Protein AF-A0A3B3ZTQ1-F1 (afdb_monomer)

Radius of gyration: 23.65 Å; Cα contacts (8 Å, |Δi|>4): 189; chains: 1; bounding box: 47×52×77 Å

Foldseek 3Di:
DDDDDPDPPPPPDPQVQAAPQVRDGADQWWADPVGDIHHPVRLVVVCVVDVFSADPPPRDTDPPNDDTHGPVVSNVVSVVVVVCVVVVVVVPPPPQQFDFFPPDPDPTHTFAWAWLVVLTTDDPVRCVCLVPPPVNVPTDTDRDDPPSPPDDDDDDDDDDD

Mean predicted aligned error: 17.0 Å

Nearest PDB structures (foldseek):
  5fer-assembly1_A  TM=9.625E-01  e=9.810E-08  Homo sapiens
  6yxe-assembly2_B-2  TM=9.047E-01  e=1.302E-06  Homo sapiens
  6yxe-assembly1_A-3  TM=8.641E-01  e=6.994E-06  Homo sapiens
  7l3l-assembly2_C  TM=6.071E-01  e=1.203E-04  Homo sapiens
  7l3l-assembly1_A  TM=5.817E-01  e=1.557E-04  Homo sapiens

Secondary structure (DSSP, 8-state):
-PPP---------GGGGB-TTTSSBPSSEEE-TTS-EEEHHHHHHHHHHSSS-B-TTT--B-SSPPP--B-HHHHHHHHHHHHHHHHHHHHS---TT--B-SS-SSSPPBPSEEETTTTEEE-HHHHHHHHHSTTTTTS-EES--TTTT---S--------

Structure (mmCIF, N/CA/C/O backbone):
data_AF-A0A3B3ZTQ1-F1
#
_entry.id   AF-A0A3B3ZTQ1-F1
#
loop_
_atom_site.group_PDB
_atom_site.id
_atom_site.type_symbol
_atom_site.label_atom_id
_atom_site.label_alt_id
_atom_site.label_comp_id
_atom_site.label_asym_id
_atom_site.label_entity_id
_atom_site.label_seq_id
_atom_site.pdbx_PDB_ins_code
_atom_site.Cartn_x
_atom_site.Cartn_y
_atom_site.Cartn_z
_atom_site.occupancy
_atom_site.B_iso_or_equiv
_atom_site.auth_seq_id
_atom_site.auth_comp_id
_atom_site.auth_asym_id
_atom_site.auth_atom_id
_atom_site.pdbx_PDB_model_num
ATOM 1 N N . ILE A 1 1 ? -28.666 37.042 -15.327 1.00 42.44 1 ILE A N 1
ATOM 2 C CA . ILE A 1 1 ? -27.627 36.613 -14.360 1.00 42.44 1 ILE A CA 1
ATOM 3 C C . ILE A 1 1 ? -27.505 35.105 -14.516 1.00 42.44 1 ILE A C 1
ATOM 5 O O . ILE A 1 1 ? -28.470 34.408 -14.235 1.00 42.44 1 ILE A O 1
ATOM 9 N N . ALA A 1 2 ? -26.417 34.628 -15.123 1.00 39.59 2 ALA A N 1
ATOM 10 C CA . ALA A 1 2 ? -26.196 33.201 -15.348 1.00 39.59 2 ALA A CA 1
ATOM 11 C C . ALA A 1 2 ? -25.800 32.529 -14.024 1.00 39.59 2 ALA A C 1
ATOM 13 O O . ALA A 1 2 ? -24.960 33.059 -13.299 1.00 39.59 2 ALA A O 1
ATOM 14 N N . ALA A 1 3 ? -26.427 31.394 -13.711 1.00 45.88 3 ALA A N 1
ATOM 15 C CA . ALA A 1 3 ? -26.079 30.568 -12.561 1.00 45.88 3 ALA A CA 1
ATOM 16 C C . ALA A 1 3 ? -24.641 30.023 -12.702 1.00 45.88 3 ALA A C 1
ATOM 18 O O . ALA A 1 3 ? -24.207 29.746 -13.827 1.00 45.88 3 ALA A O 1
ATOM 19 N N . PRO A 1 4 ? -23.887 29.871 -11.599 1.00 48.25 4 PRO A N 1
ATOM 20 C CA . PRO A 1 4 ? -22.530 29.353 -11.661 1.00 48.25 4 PRO A CA 1
ATOM 21 C C . PRO A 1 4 ? -22.559 27.879 -12.080 1.00 48.25 4 PRO A C 1
ATOM 23 O O . PRO A 1 4 ? -23.338 27.086 -11.557 1.00 48.25 4 PRO A O 1
ATOM 26 N N . LYS A 1 5 ? -21.710 27.516 -13.048 1.00 48.00 5 LYS A N 1
ATOM 27 C CA . LYS A 1 5 ? -21.446 26.117 -13.395 1.00 48.00 5 LYS A CA 1
ATOM 28 C C . LYS A 1 5 ? -20.782 25.460 -12.189 1.00 48.00 5 LYS A C 1
ATOM 30 O O . LYS A 1 5 ? -19.641 25.794 -11.876 1.00 48.00 5 LYS A O 1
ATOM 35 N N . GLU A 1 6 ? -21.487 24.555 -11.520 1.00 44.75 6 GLU A N 1
ATOM 36 C CA . GLU A 1 6 ? -20.878 23.718 -10.492 1.00 44.75 6 GLU A CA 1
ATOM 37 C C . GLU A 1 6 ? -19.753 22.896 -11.125 1.00 44.75 6 GLU A C 1
ATOM 39 O O . GLU A 1 6 ? -19.950 22.167 -12.102 1.00 44.75 6 GLU A O 1
ATOM 44 N N . ALA A 1 7 ? -18.542 23.072 -10.602 1.00 49.88 7 ALA A N 1
ATOM 45 C CA . ALA A 1 7 ? -17.414 22.234 -10.949 1.00 49.88 7 ALA A CA 1
ATOM 46 C C . ALA A 1 7 ? -17.724 20.820 -10.451 1.00 49.88 7 ALA A C 1
ATOM 48 O O . ALA A 1 7 ? -17.822 20.586 -9.249 1.00 49.88 7 ALA A O 1
ATOM 49 N N . ASN A 1 8 ? -17.903 19.880 -11.380 1.00 44.94 8 ASN A N 1
ATOM 50 C CA . ASN A 1 8 ? -17.997 18.464 -11.060 1.00 44.94 8 ASN A CA 1
ATOM 51 C C . ASN A 1 8 ? -16.625 18.000 -10.558 1.00 44.94 8 ASN A C 1
ATOM 53 O O . ASN A 1 8 ? -15.761 17.610 -11.344 1.00 44.94 8 ASN A O 1
ATOM 57 N N . THR A 1 9 ? -16.399 18.112 -9.252 1.00 50.19 9 THR A N 1
ATOM 58 C CA . THR A 1 9 ? -15.226 17.564 -8.583 1.00 50.19 9 THR A CA 1
ATOM 59 C C . THR A 1 9 ? -15.339 16.047 -8.674 1.00 50.19 9 THR A C 1
ATOM 61 O O . THR A 1 9 ? -15.991 15.409 -7.850 1.00 50.19 9 THR A O 1
ATOM 64 N N . THR A 1 10 ? -14.753 15.454 -9.715 1.00 52.31 10 THR A N 1
ATOM 65 C CA . THR A 1 10 ? -14.643 14.001 -9.854 1.00 52.31 10 THR A CA 1
ATOM 66 C C . THR A 1 10 ? -13.955 13.459 -8.611 1.00 52.31 10 THR A C 1
ATOM 68 O O . THR A 1 10 ? -12.744 13.603 -8.442 1.00 52.31 10 THR A O 1
ATOM 71 N N . LYS A 1 11 ? -14.747 12.875 -7.712 1.00 54.22 11 LYS A N 1
ATOM 72 C CA . LYS A 1 11 ? -14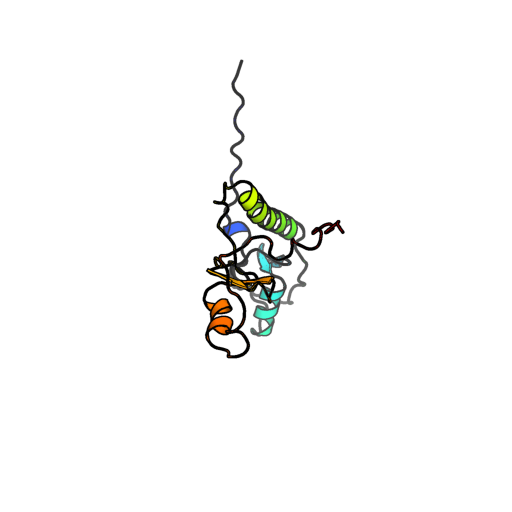.274 12.179 -6.522 1.00 54.22 11 LYS A CA 1
ATOM 73 C C . LYS A 1 11 ? -13.384 11.036 -7.005 1.00 54.22 11 LYS A C 1
ATOM 75 O O . LYS A 1 11 ? -13.887 10.073 -7.579 1.00 54.22 11 LYS A O 1
ATOM 80 N N . LEU A 1 12 ? -12.068 11.182 -6.854 1.00 57.97 12 LEU A N 1
ATOM 81 C CA . LEU A 1 12 ? -11.111 10.138 -7.216 1.00 57.97 12 LEU A CA 1
ATOM 82 C C . LEU A 1 12 ? -11.501 8.859 -6.459 1.00 57.97 12 LEU A C 1
ATOM 84 O O . LEU A 1 12 ? -11.706 8.905 -5.243 1.00 57.97 12 LEU A O 1
ATOM 88 N N . SER A 1 13 ? -11.693 7.752 -7.188 1.00 64.69 13 SER A N 1
ATOM 89 C CA . SER A 1 13 ? -12.085 6.473 -6.580 1.00 64.69 13 SER A CA 1
ATOM 90 C C . SER A 1 13 ? -10.987 6.003 -5.632 1.00 64.69 13 SER A C 1
ATOM 92 O O . SER A 1 13 ? -9.803 6.139 -5.945 1.00 64.69 13 SER A O 1
ATOM 94 N N . GLU A 1 14 ? -11.382 5.426 -4.497 1.00 61.84 14 GLU A N 1
ATOM 95 C CA . GLU A 1 14 ? -10.472 4.943 -3.451 1.00 61.84 14 GLU A CA 1
ATOM 96 C C . GLU A 1 14 ? -9.410 3.976 -3.996 1.00 61.84 14 GLU A C 1
ATOM 98 O O . GLU A 1 14 ? -8.274 3.970 -3.527 1.00 61.84 14 GLU A O 1
ATOM 103 N N . ASP A 1 15 ? -9.758 3.238 -5.050 1.00 67.62 15 ASP A N 1
ATOM 104 C CA . ASP A 1 15 ? -8.916 2.225 -5.684 1.00 67.62 15 ASP A CA 1
ATOM 105 C C . ASP A 1 15 ? -7.673 2.800 -6.379 1.00 67.62 15 ASP A C 1
ATOM 107 O O . ASP A 1 15 ? -6.700 2.083 -6.605 1.00 67.62 15 ASP A O 1
ATOM 111 N N . GLN A 1 16 ? -7.669 4.097 -6.709 1.00 80.06 16 GLN A N 1
ATOM 112 C CA . GLN A 1 16 ? -6.571 4.727 -7.455 1.00 80.06 16 GLN A CA 1
ATOM 113 C C . GLN A 1 16 ? -5.292 4.894 -6.623 1.00 80.06 16 GLN A C 1
ATOM 115 O O . GLN A 1 16 ? -4.209 5.066 -7.183 1.00 80.06 16 GLN A O 1
ATOM 120 N N . PHE A 1 17 ? -5.403 4.825 -5.293 1.00 86.88 17 PHE A N 1
ATOM 121 C CA . PHE A 1 17 ? -4.283 5.013 -4.368 1.00 86.88 17 PHE A CA 1
ATOM 122 C C . PHE A 1 17 ? -3.888 3.738 -3.620 1.00 86.88 17 PHE A C 1
ATOM 124 O O . PHE A 1 17 ? -3.101 3.816 -2.674 1.00 86.88 17 PHE A O 1
ATOM 131 N N . LEU A 1 18 ? -4.417 2.580 -4.025 1.00 89.50 18 LEU A N 1
ATOM 132 C CA . LEU A 1 18 ? -4.133 1.303 -3.381 1.00 89.50 18 LEU A CA 1
ATOM 133 C C . LEU A 1 18 ? -2.946 0.586 -4.027 1.00 89.50 18 LEU A C 1
ATOM 135 O O . LEU A 1 18 ? -2.822 0.462 -5.246 1.00 89.50 18 LEU A O 1
ATOM 139 N N . CYS A 1 19 ? -2.092 0.035 -3.176 1.00 93.75 19 CYS A N 1
ATOM 140 C CA . CYS A 1 19 ? -1.057 -0.901 -3.567 1.00 93.75 19 CYS A CA 1
ATOM 141 C C . CYS A 1 19 ? -1.676 -2.267 -3.855 1.00 93.75 19 CYS A C 1
ATOM 143 O O . CYS A 1 19 ? -2.265 -2.882 -2.974 1.00 93.75 19 CYS A O 1
ATOM 145 N N . SER A 1 20 ? -1.467 -2.805 -5.055 1.00 92.44 20 SER A N 1
ATOM 146 C CA . SER A 1 20 ? -2.014 -4.117 -5.444 1.00 92.44 20 SER A CA 1
ATOM 147 C C . SER A 1 20 ? -1.361 -5.322 -4.749 1.00 92.44 20 SER A C 1
ATOM 149 O O . SER A 1 20 ? -1.814 -6.445 -4.942 1.00 92.44 20 SER A O 1
ATOM 151 N N . ILE A 1 21 ? -0.313 -5.113 -3.939 1.00 92.25 21 ILE A N 1
ATOM 152 C CA . ILE A 1 21 ? 0.312 -6.172 -3.126 1.00 92.25 21 ILE A CA 1
ATOM 153 C C . ILE A 1 21 ? -0.309 -6.226 -1.726 1.00 92.25 21 ILE A C 1
ATOM 155 O O . ILE A 1 21 ? -0.751 -7.286 -1.304 1.00 92.25 21 ILE A O 1
ATOM 159 N N . CYS A 1 22 ? -0.322 -5.106 -0.992 1.00 92.88 22 CYS A N 1
ATOM 160 C CA . CYS A 1 22 ? -0.857 -5.065 0.377 1.00 92.88 22 CYS A CA 1
ATOM 161 C C . CYS A 1 22 ? -2.340 -4.686 0.446 1.00 92.88 22 CYS A C 1
ATOM 163 O O . CYS A 1 22 ? -2.918 -4.739 1.524 1.00 92.88 22 CYS A O 1
ATOM 165 N N . LEU A 1 23 ? -2.938 -4.304 -0.688 1.00 88.81 23 LEU A N 1
ATOM 166 C CA . LEU A 1 23 ? -4.332 -3.872 -0.822 1.00 88.81 23 LEU A CA 1
ATOM 167 C C . LEU A 1 23 ? -4.697 -2.683 0.081 1.00 88.81 23 LEU A C 1
ATOM 169 O O . LEU A 1 23 ? -5.854 -2.503 0.446 1.00 88.81 23 LEU A O 1
ATOM 173 N N . ASP A 1 24 ? -3.704 -1.855 0.407 1.00 88.12 24 ASP A N 1
ATOM 174 C CA . ASP A 1 24 ? -3.849 -0.668 1.250 1.00 88.12 24 ASP A CA 1
ATOM 175 C C . ASP A 1 24 ? -3.275 0.568 0.546 1.00 88.12 24 ASP A C 1
ATOM 177 O O . ASP A 1 24 ? -2.539 0.460 -0.441 1.00 88.12 24 ASP A O 1
ATOM 181 N N . VAL A 1 25 ? -3.621 1.751 1.048 1.00 90.12 25 VAL A N 1
ATOM 182 C CA . VAL A 1 25 ? -3.160 3.039 0.539 1.00 90.12 25 VAL A CA 1
ATOM 183 C C . VAL A 1 25 ? -1.634 3.084 0.539 1.00 90.12 25 VAL A C 1
ATOM 185 O O . VAL A 1 25 ? -0.982 2.728 1.522 1.00 90.12 25 VAL A O 1
ATOM 188 N N . PHE A 1 26 ? -1.050 3.573 -0.553 1.00 92.06 26 PHE A N 1
ATOM 189 C CA . PHE A 1 26 ? 0.398 3.602 -0.725 1.00 92.06 26 PHE A CA 1
ATOM 190 C C . PHE A 1 26 ? 1.154 4.230 0.455 1.00 92.06 26 PHE A C 1
ATOM 192 O O . PHE A 1 26 ? 1.004 5.419 0.739 1.00 92.06 26 PHE A O 1
ATOM 199 N N . THR A 1 27 ? 2.048 3.460 1.072 1.00 93.19 27 THR A N 1
ATOM 200 C CA . THR A 1 27 ? 3.089 3.956 1.984 1.00 93.19 27 THR A CA 1
ATOM 201 C C . THR A 1 27 ? 4.418 3.950 1.243 1.00 93.19 27 THR A C 1
ATOM 203 O O . THR A 1 27 ? 4.808 2.912 0.705 1.00 93.19 27 THR A O 1
ATOM 206 N N . ASP A 1 28 ? 5.083 5.105 1.169 1.00 96.50 28 ASP A N 1
ATOM 207 C CA . ASP A 1 28 ? 6.290 5.315 0.358 1.00 96.50 28 ASP A CA 1
ATOM 208 C C . ASP A 1 28 ? 6.160 4.719 -1.061 1.00 96.50 28 ASP A C 1
ATOM 210 O O . ASP A 1 28 ? 6.888 3.782 -1.412 1.00 96.50 28 ASP A O 1
ATOM 214 N N . PRO A 1 29 ? 5.194 5.191 -1.879 1.00 97.12 29 PRO A N 1
ATOM 215 C CA . PRO A 1 29 ? 4.970 4.651 -3.217 1.00 97.12 29 PRO A CA 1
ATOM 216 C C . PRO A 1 29 ? 6.215 4.781 -4.086 1.00 97.12 29 PRO A C 1
ATOM 218 O O . PRO A 1 29 ? 6.881 5.811 -4.072 1.00 97.12 29 PRO A O 1
ATOM 221 N N . VAL A 1 30 ? 6.482 3.773 -4.908 1.00 98.19 30 VAL A N 1
ATOM 222 C CA . VAL A 1 30 ? 7.494 3.801 -5.968 1.00 98.19 30 VAL A CA 1
ATOM 223 C C . VAL A 1 30 ? 6.842 3.446 -7.296 1.00 98.19 30 VAL A C 1
ATOM 225 O O . VAL A 1 30 ? 5.929 2.620 -7.341 1.00 98.19 30 VAL A O 1
ATOM 228 N N . THR A 1 31 ? 7.328 4.056 -8.374 1.00 97.69 31 THR A N 1
ATOM 229 C CA . THR A 1 31 ? 6.853 3.802 -9.739 1.00 97.69 31 THR A CA 1
ATOM 230 C C . THR A 1 31 ? 7.895 2.986 -10.484 1.00 97.69 31 THR A C 1
ATOM 232 O O . THR A 1 31 ? 9.047 3.401 -10.606 1.00 97.69 31 THR A O 1
ATOM 235 N N . LEU A 1 32 ? 7.501 1.816 -10.982 1.00 97.56 32 LEU A N 1
ATOM 236 C CA . LEU A 1 32 ? 8.363 1.009 -11.842 1.00 97.56 32 LEU A CA 1
ATOM 237 C C . LEU A 1 32 ? 8.447 1.619 -13.251 1.00 97.56 32 LEU A C 1
ATOM 239 O O . LEU A 1 32 ? 7.523 2.324 -13.655 1.00 97.56 32 LEU A O 1
ATOM 243 N N . PRO A 1 33 ? 9.476 1.292 -14.060 1.00 97.38 33 PRO A N 1
ATOM 244 C CA . PRO A 1 33 ? 9.578 1.784 -15.440 1.00 97.38 33 PRO A CA 1
ATOM 245 C C . PRO A 1 33 ? 8.371 1.440 -16.331 1.00 97.38 33 PRO A C 1
ATOM 247 O O . PRO A 1 33 ? 8.128 2.114 -17.323 1.00 97.38 33 PRO A O 1
ATOM 250 N N . CYS A 1 34 ? 7.592 0.415 -15.970 1.00 97.38 34 CYS A N 1
ATOM 251 C CA . CYS A 1 34 ? 6.340 0.058 -16.643 1.00 97.38 34 CYS A CA 1
ATOM 252 C C . CYS A 1 34 ? 5.125 0.913 -16.229 1.00 97.38 34 CYS A C 1
ATOM 254 O O . CYS A 1 34 ? 4.013 0.627 -16.660 1.00 97.38 34 CYS A O 1
ATOM 256 N N . GLY A 1 35 ? 5.305 1.902 -15.349 1.00 95.69 35 GLY A N 1
ATOM 257 C CA . GLY A 1 35 ? 4.263 2.822 -14.883 1.00 95.69 35 GLY A CA 1
ATOM 258 C C . GLY A 1 35 ? 3.428 2.340 -13.691 1.00 95.69 35 GLY A C 1
ATOM 259 O O . GLY A 1 35 ? 2.671 3.127 -13.128 1.00 95.69 35 GLY A O 1
ATOM 260 N N . HIS A 1 36 ? 3.567 1.081 -13.260 1.00 97.25 36 HIS A N 1
ATOM 261 C CA . HIS A 1 36 ? 2.829 0.558 -12.104 1.00 97.25 36 HIS A CA 1
ATOM 262 C C . HIS A 1 36 ? 3.450 0.994 -10.774 1.00 97.25 36 HIS A C 1
ATOM 264 O O . HIS A 1 36 ? 4.675 1.087 -10.643 1.00 97.25 36 HIS A O 1
ATOM 270 N N . ASN A 1 37 ? 2.585 1.220 -9.784 1.00 97.19 37 ASN A N 1
ATOM 271 C CA . ASN A 1 37 ? 2.941 1.782 -8.486 1.00 97.19 37 ASN A CA 1
ATOM 272 C C . ASN A 1 37 ? 2.732 0.765 -7.364 1.00 97.19 37 ASN A C 1
ATOM 274 O O . ASN A 1 37 ? 1.739 0.037 -7.354 1.00 97.19 37 ASN A O 1
ATOM 278 N N . PHE A 1 38 ? 3.659 0.733 -6.409 1.00 97.38 38 PHE A N 1
ATOM 279 C CA . PHE A 1 38 ? 3.638 -0.167 -5.251 1.00 97.38 38 PHE A CA 1
ATOM 280 C C . PHE A 1 38 ? 4.235 0.541 -4.034 1.00 97.38 38 PHE A C 1
ATOM 282 O O . PHE A 1 38 ? 5.052 1.444 -4.197 1.00 97.38 38 PHE A O 1
ATOM 289 N N . CYS A 1 39 ? 3.905 0.113 -2.813 1.00 98.00 39 CYS A N 1
ATOM 290 C CA . CYS A 1 39 ? 4.687 0.516 -1.639 1.00 98.00 39 CYS A CA 1
ATOM 291 C C . CYS A 1 39 ? 6.131 0.019 -1.797 1.00 98.00 39 CYS A C 1
ATOM 293 O O . CYS A 1 39 ? 6.342 -1.131 -2.206 1.00 98.00 39 CYS A O 1
ATOM 295 N N . LYS A 1 40 ? 7.123 0.843 -1.437 1.00 97.19 40 LYS A N 1
ATOM 296 C CA . LYS A 1 40 ? 8.549 0.492 -1.560 1.00 97.19 40 LYS A CA 1
ATOM 297 C C . LYS A 1 40 ? 8.881 -0.846 -0.897 1.00 97.19 40 LYS A C 1
ATOM 299 O O . LYS A 1 40 ? 9.560 -1.683 -1.490 1.00 97.19 40 LYS A O 1
ATOM 304 N N . THR A 1 41 ? 8.368 -1.063 0.312 1.00 96.25 41 THR A N 1
ATOM 305 C CA . THR A 1 41 ? 8.564 -2.300 1.079 1.00 96.25 41 THR A CA 1
ATOM 306 C C . THR A 1 41 ? 7.932 -3.508 0.390 1.00 96.25 41 THR A C 1
ATOM 308 O O . THR A 1 41 ? 8.568 -4.556 0.301 1.00 96.25 41 THR A O 1
ATOM 311 N N . CYS A 1 42 ? 6.727 -3.361 -0.169 1.00 96.88 42 CYS A N 1
ATOM 312 C CA . CYS A 1 42 ? 6.018 -4.441 -0.852 1.00 96.88 42 CYS A CA 1
ATOM 313 C C . CYS A 1 42 ? 6.763 -4.932 -2.098 1.00 96.88 42 CYS A C 1
ATOM 315 O O . CYS A 1 42 ? 6.957 -6.137 -2.261 1.00 96.88 42 CYS A O 1
ATOM 317 N N . ILE A 1 43 ? 7.213 -4.022 -2.968 1.00 96.88 43 ILE A N 1
ATOM 318 C CA . ILE A 1 43 ? 7.946 -4.423 -4.177 1.00 96.88 43 ILE A CA 1
ATOM 319 C C . ILE A 1 43 ? 9.348 -4.946 -3.844 1.00 96.88 43 ILE A C 1
ATOM 321 O O . ILE A 1 43 ? 9.806 -5.909 -4.457 1.00 96.88 43 ILE A O 1
ATOM 325 N N . HIS A 1 44 ? 10.008 -4.379 -2.826 1.00 94.06 44 HIS A N 1
ATOM 326 C CA . HIS A 1 44 ? 11.293 -4.885 -2.353 1.00 94.06 44 HIS A CA 1
ATOM 327 C C . HIS A 1 44 ? 11.165 -6.321 -1.834 1.00 94.06 44 HIS A C 1
ATOM 329 O O . HIS A 1 44 ? 11.966 -7.180 -2.197 1.00 94.06 44 HIS A O 1
ATOM 335 N N . HIS A 1 45 ? 10.135 -6.596 -1.029 1.00 93.38 45 HIS A N 1
ATOM 336 C CA . HIS A 1 45 ? 9.851 -7.935 -0.524 1.00 93.38 45 HIS A CA 1
ATOM 337 C C . HIS A 1 45 ? 9.541 -8.920 -1.661 1.00 93.38 45 HIS A C 1
ATOM 339 O O . HIS A 1 45 ? 10.131 -9.998 -1.716 1.00 93.38 45 HIS A O 1
ATOM 345 N N . HIS A 1 46 ? 8.707 -8.525 -2.628 1.00 92.44 46 HIS A N 1
ATOM 346 C CA . HIS A 1 46 ? 8.402 -9.343 -3.805 1.00 92.44 46 HIS A CA 1
ATOM 347 C C . HIS A 1 46 ? 9.667 -9.768 -4.572 1.00 92.44 46 HIS A C 1
ATOM 349 O O . HIS A 1 46 ? 9.857 -10.950 -4.852 1.00 92.44 46 HIS A O 1
ATOM 355 N N . TRP A 1 47 ? 10.576 -8.824 -4.838 1.00 94.69 47 TRP A N 1
ATOM 356 C CA . TRP A 1 47 ? 11.865 -9.095 -5.489 1.00 94.69 47 TRP A CA 1
ATOM 357 C C . TRP A 1 47 ? 12.894 -9.794 -4.600 1.00 94.69 47 TRP A C 1
ATOM 359 O O . TRP A 1 47 ? 13.937 -10.192 -5.104 1.00 94.69 47 TRP A O 1
ATOM 369 N N . SER A 1 48 ? 12.661 -9.897 -3.291 1.00 90.06 48 SER A N 1
ATOM 370 C CA . SER A 1 48 ? 13.531 -10.675 -2.400 1.00 90.06 48 SER A CA 1
ATOM 371 C C . SER A 1 48 ? 13.176 -12.163 -2.410 1.00 90.06 48 SER A C 1
ATOM 373 O O . SER A 1 48 ? 14.053 -12.999 -2.230 1.00 90.06 48 SER A O 1
ATOM 375 N N . ILE A 1 49 ? 11.902 -12.488 -2.660 1.00 87.06 49 ILE A N 1
ATOM 376 C CA . ILE A 1 49 ? 11.407 -13.869 -2.749 1.00 87.06 49 ILE A CA 1
ATOM 377 C C . ILE A 1 49 ? 11.578 -14.425 -4.167 1.00 87.06 49 ILE A C 1
ATOM 379 O O . ILE A 1 49 ? 11.797 -15.620 -4.347 1.00 87.06 49 ILE A O 1
ATOM 383 N N . GLN A 1 50 ? 11.481 -13.572 -5.188 1.00 80.50 50 GLN A N 1
ATOM 384 C CA . GLN A 1 50 ? 11.669 -13.972 -6.580 1.00 80.50 50 GLN A CA 1
ATOM 385 C C . GLN A 1 50 ? 13.096 -13.691 -7.052 1.00 80.50 50 GLN A C 1
ATOM 387 O O . GLN A 1 50 ? 13.631 -12.614 -6.820 1.00 80.50 50 GLN A O 1
ATOM 392 N N . ALA A 1 51 ? 13.686 -14.619 -7.809 1.00 79.00 51 ALA A N 1
ATOM 393 C CA . ALA A 1 51 ? 15.018 -14.443 -8.399 1.00 79.00 51 ALA A CA 1
ATOM 394 C C . ALA A 1 51 ? 15.080 -13.334 -9.475 1.00 79.00 51 ALA A C 1
ATOM 396 O O . ALA A 1 51 ? 16.159 -12.973 -9.940 1.00 79.00 51 ALA A O 1
ATOM 397 N N . THR A 1 52 ? 13.931 -12.795 -9.892 1.00 89.94 52 THR A N 1
ATOM 398 C CA . THR A 1 52 ? 13.813 -11.813 -10.975 1.00 89.94 52 THR A CA 1
ATOM 399 C C . THR A 1 52 ? 13.179 -10.515 -10.497 1.00 89.94 52 THR A C 1
ATOM 401 O O . THR A 1 52 ? 12.200 -10.521 -9.752 1.00 89.94 52 THR A O 1
ATOM 404 N N . SER A 1 53 ? 13.668 -9.386 -11.015 1.00 94.75 53 SER A N 1
ATOM 405 C CA . SER A 1 53 ? 13.031 -8.079 -10.812 1.00 94.75 53 SER A CA 1
ATOM 406 C C . SER A 1 53 ? 11.849 -7.928 -11.771 1.00 94.75 53 SER A C 1
ATOM 408 O O . SER A 1 53 ? 11.956 -7.273 -12.802 1.00 94.75 53 SER A O 1
ATOM 410 N N . GLN A 1 54 ? 10.738 -8.602 -11.474 1.00 95.88 54 GLN A N 1
ATOM 411 C CA . GLN A 1 54 ? 9.525 -8.603 -12.292 1.00 95.88 54 GLN A CA 1
ATOM 412 C C . GLN A 1 54 ? 8.441 -7.704 -11.684 1.00 95.88 54 GLN A C 1
ATOM 414 O O . GLN A 1 54 ? 8.297 -7.630 -10.466 1.00 95.88 54 GLN A O 1
ATOM 419 N N . CYS A 1 55 ? 7.663 -7.010 -12.516 1.00 96.88 55 CYS A N 1
ATOM 420 C CA . CYS A 1 55 ? 6.474 -6.292 -12.068 1.00 96.88 55 CYS A CA 1
ATOM 421 C C . CYS A 1 55 ? 5.381 -7.288 -11.621 1.00 96.88 55 CYS A C 1
ATOM 423 O O . CYS A 1 55 ? 4.935 -8.090 -12.447 1.00 96.88 55 CYS A O 1
ATOM 425 N N . PRO A 1 56 ? 4.865 -7.200 -10.380 1.00 95.00 56 PRO A N 1
ATOM 426 C CA . PRO A 1 56 ? 3.788 -8.068 -9.900 1.00 95.00 56 PRO A CA 1
ATOM 427 C C . PRO A 1 56 ? 2.505 -7.981 -10.735 1.00 95.00 56 PRO A C 1
ATOM 429 O O . PRO A 1 56 ? 1.785 -8.974 -10.840 1.00 95.00 56 PRO A O 1
ATOM 432 N N . TYR A 1 57 ? 2.235 -6.818 -11.338 1.00 93.88 57 TYR A N 1
ATOM 433 C CA . TYR A 1 57 ? 1.004 -6.540 -12.078 1.00 93.88 57 TYR A CA 1
ATOM 434 C C . TYR A 1 57 ? 1.100 -6.986 -13.545 1.00 93.88 57 TYR A C 1
ATOM 436 O O . TYR A 1 57 ? 0.471 -7.962 -13.939 1.00 93.88 57 TYR A O 1
ATOM 444 N N . CYS A 1 58 ? 1.940 -6.328 -14.350 1.00 96.31 58 CYS A N 1
ATOM 445 C CA . CYS A 1 58 ? 2.033 -6.583 -15.795 1.00 96.31 58 CYS A CA 1
ATOM 446 C C . CYS A 1 58 ? 3.070 -7.642 -16.195 1.00 96.31 58 CYS A C 1
ATOM 448 O O . CYS A 1 58 ? 3.248 -7.902 -17.381 1.00 96.31 58 CYS A O 1
ATOM 450 N N . LYS A 1 59 ? 3.789 -8.226 -15.229 1.00 95.19 59 LYS A N 1
ATOM 451 C CA . LYS A 1 59 ? 4.806 -9.272 -15.445 1.00 95.19 59 LYS A CA 1
ATOM 452 C C . LYS A 1 59 ? 6.024 -8.850 -16.281 1.00 95.19 59 LYS A C 1
ATOM 454 O O . LYS A 1 59 ? 6.859 -9.692 -16.605 1.00 95.19 59 LYS A O 1
ATOM 459 N N . GLN A 1 60 ? 6.192 -7.559 -16.575 1.00 97.06 60 GLN A N 1
ATOM 460 C CA . GLN A 1 60 ? 7.404 -7.054 -17.224 1.00 97.06 60 GLN A CA 1
ATOM 461 C C . GLN A 1 60 ? 8.632 -7.299 -16.338 1.00 97.06 60 GLN A C 1
ATOM 463 O O . GLN A 1 60 ? 8.621 -6.958 -15.155 1.00 97.06 60 GLN A O 1
ATOM 468 N N . VAL A 1 61 ? 9.680 -7.888 -16.912 1.00 96.38 61 VAL A N 1
ATOM 469 C CA . VAL A 1 61 ? 10.958 -8.151 -16.238 1.00 96.38 61 VAL A CA 1
ATOM 470 C C . VAL A 1 61 ? 11.913 -6.986 -16.486 1.00 96.38 61 VAL A C 1
ATOM 472 O O . VAL A 1 61 ? 12.004 -6.483 -17.605 1.00 96.38 61 VAL A O 1
ATOM 475 N N . PHE A 1 62 ? 12.637 -6.569 -15.451 1.00 95.88 62 PHE A N 1
ATOM 476 C CA . PHE A 1 62 ? 13.643 -5.516 -15.519 1.00 95.88 62 PHE A CA 1
ATOM 477 C C . PHE A 1 62 ? 15.039 -6.104 -15.312 1.00 95.88 62 PHE A C 1
ATOM 479 O O . PHE A 1 62 ? 15.307 -6.748 -14.296 1.00 95.88 62 PHE A O 1
ATOM 486 N N . ASN A 1 63 ? 15.925 -5.871 -16.277 1.00 93.44 63 ASN A N 1
ATOM 487 C CA . ASN A 1 63 ? 17.337 -6.216 -16.186 1.00 93.44 63 ASN A CA 1
ATOM 488 C C . ASN A 1 63 ? 18.169 -5.090 -16.838 1.00 93.44 63 ASN A C 1
ATOM 490 O O . ASN A 1 63 ? 18.031 -4.894 -18.046 1.00 93.44 63 ASN A O 1
ATOM 494 N N . PRO A 1 64 ? 18.985 -4.330 -16.081 1.00 91.94 64 PRO A N 1
ATOM 495 C CA . PRO A 1 64 ? 19.275 -4.492 -14.652 1.00 91.94 64 PRO A CA 1
ATOM 496 C C . PRO A 1 64 ? 18.080 -4.157 -13.743 1.00 91.94 64 PRO A C 1
ATOM 498 O O . PRO A 1 64 ? 17.117 -3.509 -14.160 1.00 91.94 64 PRO A O 1
ATOM 501 N N . LYS A 1 65 ? 18.146 -4.605 -12.482 1.00 93.75 65 LYS A N 1
ATOM 502 C CA . LYS A 1 65 ? 17.178 -4.235 -11.438 1.00 93.75 65 LYS A CA 1
ATOM 503 C C . LYS A 1 65 ? 17.148 -2.705 -11.295 1.00 93.75 65 LYS A C 1
ATOM 505 O O . LYS A 1 65 ? 18.208 -2.118 -11.075 1.00 93.75 65 LYS A O 1
ATOM 510 N N . PRO A 1 66 ? 15.980 -2.050 -11.410 1.00 94.19 66 PRO A N 1
ATOM 511 C CA . PRO A 1 66 ? 15.908 -0.600 -11.346 1.00 94.19 66 PRO A CA 1
ATOM 512 C C . PRO A 1 66 ? 16.055 -0.113 -9.900 1.00 94.19 66 PRO A C 1
ATOM 514 O O . PRO A 1 66 ? 15.663 -0.800 -8.952 1.00 94.19 66 PRO A O 1
ATOM 517 N N . ASP A 1 67 ? 16.585 1.099 -9.743 1.00 95.25 67 ASP A N 1
ATOM 518 C CA . ASP A 1 67 ? 16.615 1.794 -8.457 1.00 95.25 67 ASP A CA 1
ATOM 519 C C . ASP A 1 67 ? 15.209 2.287 -8.076 1.00 95.25 67 ASP A C 1
ATOM 521 O O . ASP A 1 67 ? 14.475 2.835 -8.902 1.00 95.25 67 ASP A O 1
ATOM 525 N N . LEU A 1 68 ? 14.825 2.086 -6.815 1.00 95.81 68 LEU A N 1
ATOM 526 C CA . LEU A 1 68 ? 13.484 2.382 -6.318 1.00 95.81 68 LEU A CA 1
ATOM 527 C C . LEU A 1 68 ? 13.467 3.704 -5.553 1.00 95.81 68 LEU A C 1
ATOM 529 O O . LEU A 1 68 ? 13.771 3.766 -4.354 1.00 95.81 68 LEU A O 1
ATOM 533 N N . LYS A 1 69 ? 13.031 4.754 -6.247 1.00 97.00 69 LYS A N 1
ATOM 534 C CA . LYS A 1 69 ? 12.838 6.093 -5.686 1.00 97.00 69 LYS A CA 1
ATOM 535 C C . LYS A 1 69 ? 11.375 6.327 -5.341 1.00 97.00 69 LYS A C 1
ATOM 537 O O . LYS A 1 69 ? 10.483 5.928 -6.088 1.00 97.00 69 LYS A O 1
ATOM 542 N N . ILE A 1 70 ? 11.146 6.983 -4.205 1.00 96.56 70 ILE A N 1
ATOM 543 C CA . ILE A 1 70 ? 9.799 7.347 -3.765 1.00 96.56 70 ILE A CA 1
ATOM 544 C C . ILE A 1 70 ? 9.211 8.337 -4.770 1.00 96.56 70 ILE A C 1
ATOM 546 O O . ILE A 1 70 ? 9.830 9.350 -5.096 1.00 96.56 70 ILE A O 1
ATOM 550 N N . ASN A 1 71 ? 8.006 8.046 -5.248 1.00 96.06 71 ASN A N 1
ATOM 551 C CA . ASN A 1 71 ? 7.219 8.965 -6.045 1.00 96.06 71 ASN A CA 1
ATOM 552 C C . ASN A 1 71 ? 6.540 9.971 -5.105 1.00 96.06 71 ASN A C 1
ATOM 554 O O . ASN A 1 71 ? 5.497 9.690 -4.513 1.00 96.06 71 ASN A O 1
ATOM 558 N N . ILE A 1 72 ? 7.159 11.145 -4.964 1.00 94.56 72 ILE A N 1
ATOM 559 C CA . ILE A 1 72 ? 6.711 12.214 -4.058 1.00 94.56 72 ILE A CA 1
ATOM 560 C C . ILE A 1 72 ? 5.280 12.655 -4.389 1.00 94.56 72 ILE A C 1
ATOM 562 O O . ILE A 1 72 ? 4.470 12.811 -3.482 1.00 94.56 72 ILE A O 1
ATOM 566 N N . PHE A 1 73 ? 4.943 12.768 -5.677 1.00 93.56 73 PHE A N 1
ATOM 567 C CA . PHE A 1 73 ? 3.614 13.181 -6.127 1.00 93.56 73 PHE A CA 1
ATOM 568 C C . PHE A 1 73 ? 2.523 12.190 -5.694 1.00 93.56 73 PHE A C 1
ATOM 570 O O . PHE A 1 73 ? 1.523 12.582 -5.096 1.00 93.56 73 PHE A O 1
ATOM 577 N N . ILE A 1 74 ? 2.731 10.887 -5.918 1.00 92.50 74 ILE A N 1
ATOM 578 C CA . ILE A 1 74 ? 1.777 9.859 -5.466 1.00 92.50 74 ILE A CA 1
ATOM 579 C C . ILE A 1 74 ? 1.727 9.804 -3.937 1.00 92.50 74 ILE A C 1
ATOM 581 O O . ILE A 1 74 ? 0.653 9.612 -3.374 1.00 92.50 74 ILE A O 1
ATOM 585 N N . SER A 1 75 ? 2.862 10.000 -3.260 1.00 91.88 75 SER A N 1
ATOM 586 C CA . SER A 1 75 ? 2.921 10.034 -1.796 1.00 91.88 75 SER A CA 1
ATOM 587 C C . SER A 1 75 ? 2.060 11.159 -1.217 1.00 91.88 75 SER A C 1
ATOM 589 O O . SER A 1 75 ? 1.281 10.926 -0.291 1.00 91.88 75 SER A O 1
ATOM 591 N N . GLU A 1 76 ? 2.140 12.357 -1.802 1.00 90.38 76 GLU A N 1
ATOM 592 C CA . GLU A 1 76 ? 1.337 13.511 -1.403 1.00 90.38 76 GLU A CA 1
ATOM 593 C C . GLU A 1 76 ? -0.156 13.264 -1.643 1.00 90.38 76 GLU A C 1
ATOM 595 O O . GLU A 1 76 ? -0.958 13.425 -0.722 1.00 90.38 76 GLU A O 1
ATOM 600 N N . MET A 1 77 ? -0.534 12.777 -2.831 1.00 88.75 77 MET A N 1
ATOM 601 C CA . MET A 1 77 ? -1.933 12.457 -3.136 1.00 88.75 77 MET A CA 1
ATOM 602 C C . MET A 1 77 ? -2.494 11.358 -2.222 1.00 88.75 77 MET A C 1
ATOM 604 O O . MET A 1 77 ? -3.596 11.490 -1.690 1.00 88.75 77 MET A O 1
ATOM 608 N N . ALA A 1 78 ? -1.724 10.296 -1.969 1.00 87.62 78 ALA A N 1
ATOM 609 C CA . ALA A 1 78 ? -2.093 9.242 -1.027 1.00 87.62 78 ALA A CA 1
ATOM 610 C C . ALA A 1 78 ? -2.201 9.775 0.416 1.00 87.62 78 ALA A C 1
ATOM 612 O O . ALA A 1 78 ? -3.042 9.321 1.193 1.00 87.62 78 ALA A O 1
ATOM 613 N N . GLY A 1 79 ? -1.380 10.765 0.780 1.00 83.81 79 GLY A N 1
ATOM 614 C CA . GLY A 1 79 ? -1.449 11.481 2.054 1.00 83.81 79 GLY A CA 1
ATOM 615 C C . GLY A 1 79 ? -2.734 12.290 2.205 1.00 83.81 79 GLY A C 1
ATOM 616 O O . GLY A 1 79 ? -3.434 12.137 3.206 1.00 83.81 79 GLY A O 1
ATOM 617 N N . GLN A 1 80 ? -3.091 13.078 1.190 1.00 79.38 80 GLN A N 1
ATOM 618 C CA . GLN A 1 80 ? -4.363 13.804 1.150 1.00 79.38 80 GLN A CA 1
ATOM 619 C C . GLN A 1 80 ? -5.550 12.840 1.192 1.00 79.38 80 GLN A C 1
ATOM 621 O O . GLN A 1 80 ? -6.534 13.110 1.872 1.00 79.38 80 GLN A O 1
ATOM 626 N N . PHE A 1 81 ? -5.440 11.676 0.548 1.00 75.06 81 PHE A N 1
ATOM 627 C CA . PHE A 1 81 ? -6.456 10.634 0.618 1.00 75.06 81 PHE A CA 1
ATOM 628 C C . PHE A 1 81 ? -6.619 10.076 2.042 1.00 75.06 81 PHE A C 1
ATOM 630 O O . PHE A 1 81 ? -7.738 10.052 2.562 1.00 75.06 81 PHE A O 1
ATOM 637 N N . ARG A 1 82 ? -5.519 9.722 2.726 1.00 72.44 82 ARG A N 1
ATOM 638 C CA . ARG A 1 82 ? -5.538 9.324 4.149 1.00 72.44 82 ARG A CA 1
ATOM 639 C C . ARG A 1 82 ? -6.170 10.401 5.025 1.00 72.44 82 ARG A C 1
ATOM 641 O O . ARG A 1 82 ? -7.004 10.097 5.875 1.00 72.44 82 ARG A O 1
ATOM 648 N N . GLN A 1 83 ? -5.816 11.661 4.789 1.00 66.00 83 GLN A N 1
ATOM 649 C CA . GLN A 1 83 ? -6.347 12.782 5.548 1.00 66.00 83 GLN A CA 1
ATOM 650 C C . GLN A 1 83 ? -7.818 13.043 5.227 1.00 66.00 83 GLN A C 1
ATOM 652 O O . GLN A 1 83 ? -8.576 13.314 6.143 1.00 66.00 83 GLN A O 1
ATOM 657 N N . SER A 1 84 ? -8.264 12.843 3.986 1.00 61.91 84 SER A N 1
ATOM 658 C CA . SER A 1 84 ? -9.675 12.921 3.603 1.00 61.91 84 SER A CA 1
ATOM 659 C C . SER A 1 84 ? -10.516 11.818 4.247 1.00 61.91 84 SER A C 1
ATOM 661 O O . SER A 1 84 ? -11.671 12.061 4.576 1.00 61.91 84 SER A O 1
ATOM 663 N N . LYS A 1 85 ? -9.964 10.621 4.505 1.00 54.19 85 LYS A N 1
ATOM 664 C CA . LYS A 1 85 ? -10.647 9.599 5.321 1.00 54.19 85 LYS A CA 1
ATOM 665 C C . LYS A 1 85 ? -10.770 10.034 6.784 1.00 54.19 85 LYS A C 1
ATOM 667 O O . LYS A 1 85 ? -11.801 9.765 7.399 1.00 54.19 85 LYS A O 1
ATOM 672 N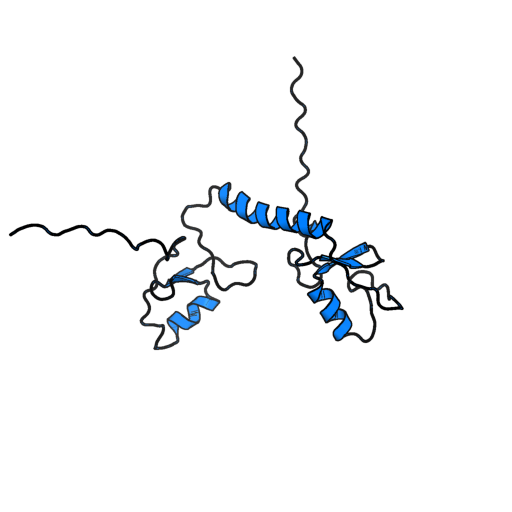 N . LE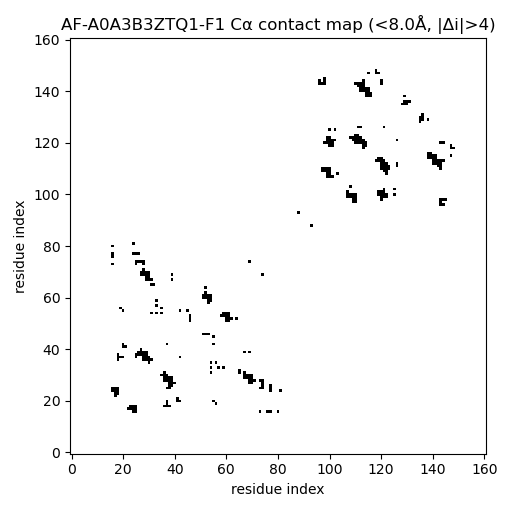U A 1 86 ? -9.776 10.755 7.311 1.00 51.81 86 LEU A N 1
ATOM 673 C CA . LEU A 1 86 ? -9.763 11.309 8.673 1.00 51.81 86 LEU A CA 1
ATOM 674 C C . LEU A 1 86 ? -10.642 12.571 8.827 1.00 51.81 86 LEU A C 1
ATOM 676 O O . LEU A 1 86 ? -11.275 12.761 9.861 1.00 51.81 86 LEU A O 1
ATOM 680 N N . THR A 1 87 ? -10.753 13.413 7.797 1.00 44.84 87 THR A N 1
ATOM 681 C CA . THR A 1 87 ? -11.577 14.636 7.811 1.00 44.84 87 THR A CA 1
ATOM 682 C C . THR A 1 87 ? -13.014 14.377 7.354 1.00 44.84 87 THR A C 1
ATOM 684 O O . THR A 1 87 ? -13.935 14.991 7.886 1.00 44.84 87 THR A O 1
ATOM 687 N N . ASN A 1 88 ? -13.273 13.382 6.495 1.00 43.06 88 ASN A N 1
ATOM 688 C CA . ASN A 1 88 ? -14.632 12.869 6.263 1.00 43.06 88 ASN A CA 1
ATOM 689 C C . ASN A 1 88 ? -15.166 12.050 7.449 1.00 43.06 88 ASN A C 1
ATOM 691 O O . ASN A 1 88 ? -16.371 11.823 7.526 1.00 43.06 88 ASN A O 1
ATOM 695 N N . SER A 1 89 ? -14.322 11.639 8.401 1.00 42.41 89 SER A N 1
ATOM 696 C CA . SER A 1 89 ? -14.783 11.196 9.728 1.00 42.41 89 SER A CA 1
ATOM 697 C C . SER A 1 89 ? -15.023 12.364 10.699 1.00 42.41 89 SER A C 1
ATOM 699 O O . SER A 1 89 ? -15.593 12.149 11.764 1.00 42.41 89 SER A O 1
ATOM 701 N N . SER A 1 90 ? -14.682 13.602 10.312 1.00 44.28 90 SER A N 1
ATOM 702 C CA . SER A 1 90 ? -15.078 14.841 11.004 1.00 44.28 90 SER A CA 1
ATOM 703 C C . SER A 1 90 ? -16.308 15.535 10.387 1.00 44.28 90 SER A C 1
ATOM 705 O O . SER A 1 90 ? -16.871 16.421 11.021 1.00 44.28 90 SER A O 1
ATOM 707 N N . GLN A 1 91 ? -16.741 15.151 9.175 1.00 43.62 91 GLN A N 1
ATOM 708 C CA . GLN A 1 91 ? -17.932 15.713 8.504 1.00 43.62 91 GLN A CA 1
ATOM 709 C C . GLN A 1 91 ? -19.002 14.699 8.087 1.00 43.62 91 GLN A C 1
ATOM 711 O O . GLN A 1 91 ? -20.100 15.099 7.700 1.00 43.62 91 GLN A O 1
ATOM 716 N N . ARG A 1 92 ? -18.783 13.391 8.260 1.00 39.88 92 ARG A N 1
ATOM 717 C CA . ARG A 1 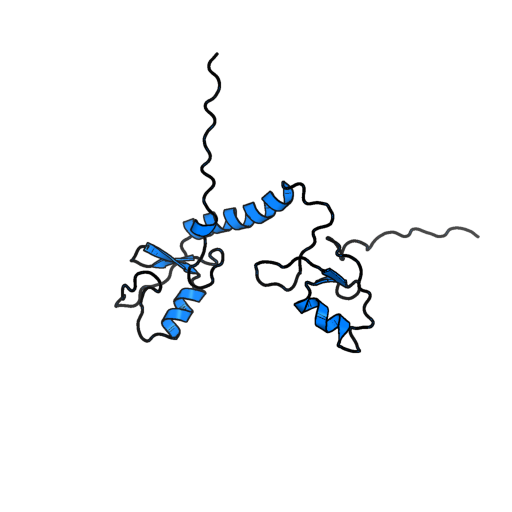92 ? -19.925 12.546 8.608 1.00 39.88 92 ARG A CA 1
ATOM 718 C C . ARG A 1 92 ? -20.355 13.007 9.991 1.00 39.88 92 ARG A C 1
ATOM 720 O O . ARG A 1 92 ? -19.531 13.044 10.903 1.00 39.88 92 ARG A O 1
ATOM 727 N N . GLN A 1 93 ? -21.633 13.320 10.157 1.00 45.75 93 GLN A N 1
ATOM 728 C CA . GLN A 1 93 ? -22.298 13.113 11.435 1.00 45.75 93 GLN A CA 1
ATOM 729 C C . GLN A 1 93 ? -22.089 11.632 11.794 1.00 45.75 93 GLN A C 1
ATOM 731 O O . GLN A 1 93 ? -22.914 10.778 11.491 1.00 45.75 93 GLN A O 1
ATOM 736 N N . THR A 1 94 ? -20.909 11.292 12.319 1.00 41.41 94 THR A N 1
ATOM 737 C CA . THR A 1 94 ? -20.710 10.022 12.990 1.00 41.41 94 THR A CA 1
ATOM 738 C C . THR A 1 94 ? -21.560 10.156 14.226 1.00 41.41 94 THR A C 1
ATOM 740 O O . THR A 1 94 ? -21.398 11.104 14.998 1.00 41.41 94 THR A O 1
ATOM 743 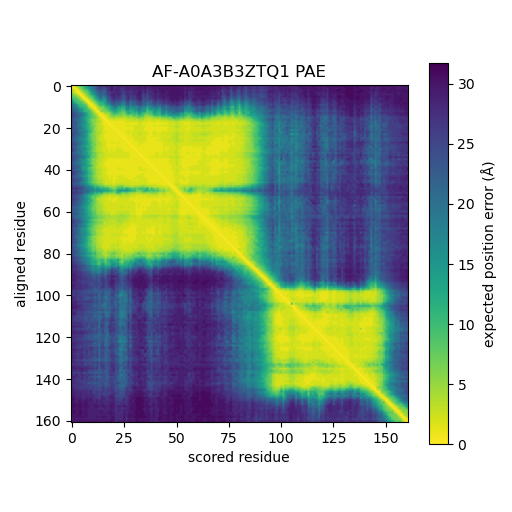N N . ASN A 1 95 ? -22.528 9.257 14.351 1.00 45.59 95 ASN A N 1
ATOM 744 C CA . ASN A 1 95 ? -23.209 9.036 15.606 1.00 45.59 95 ASN A CA 1
ATOM 745 C C . ASN A 1 95 ? -22.128 9.087 16.716 1.00 45.59 95 ASN A C 1
ATOM 747 O O . ASN A 1 95 ? -21.075 8.455 16.532 1.00 45.59 95 ASN A O 1
ATOM 751 N N . PRO A 1 96 ? -22.298 9.871 17.798 1.00 49.91 96 PRO A N 1
ATOM 752 C CA . PRO A 1 96 ? -21.278 10.067 18.839 1.00 49.91 96 PRO A CA 1
ATOM 753 C C . PRO A 1 96 ? -20.660 8.769 19.405 1.00 49.91 96 PRO A C 1
ATOM 755 O O . PRO A 1 96 ? -19.603 8.809 20.029 1.00 49.91 96 PRO A O 1
ATOM 758 N N . GLU A 1 97 ? -21.280 7.625 19.123 1.00 58.00 97 GLU A N 1
ATOM 759 C CA . GLU A 1 97 ? -21.010 6.280 19.626 1.00 58.00 97 GLU A CA 1
ATOM 760 C C . GLU A 1 97 ? -19.976 5.449 18.834 1.00 58.00 97 GLU A C 1
ATOM 762 O O . GLU A 1 97 ? -19.513 4.430 19.339 1.00 58.00 97 GLU A O 1
ATOM 767 N N . GLU A 1 98 ? -19.576 5.819 17.607 1.00 72.00 98 GLU A N 1
ATOM 768 C CA . GLU A 1 98 ? -18.653 4.956 16.837 1.00 72.00 98 GLU A CA 1
ATOM 769 C C . GLU A 1 98 ? -17.174 5.146 17.222 1.00 72.00 98 GLU A C 1
ATOM 771 O O . GLU A 1 98 ? -16.496 6.067 16.765 1.00 72.00 98 GLU A O 1
ATOM 776 N N . VAL A 1 99 ? -16.660 4.234 18.050 1.00 86.44 99 VAL A N 1
ATOM 777 C CA . VAL A 1 99 ? -15.246 4.131 18.453 1.00 86.44 99 VAL A CA 1
ATOM 778 C C . VAL A 1 99 ? -14.596 2.928 17.761 1.00 86.44 99 VAL A C 1
ATOM 780 O O . VAL A 1 99 ? -15.231 1.889 17.576 1.00 86.44 99 VAL A O 1
ATOM 783 N N . PHE A 1 100 ? -13.325 3.052 17.370 1.00 88.31 100 PHE A N 1
ATOM 784 C CA . PHE A 1 100 ? -12.575 2.016 16.647 1.00 88.31 100 PHE A CA 1
ATOM 785 C C . PHE A 1 100 ? -11.493 1.378 17.516 1.00 88.31 100 PHE A C 1
ATOM 787 O O . PHE A 1 100 ? -11.048 1.962 18.498 1.00 88.31 100 PHE A O 1
ATOM 794 N N . CYS A 1 101 ? -11.055 0.181 17.133 1.00 89.50 101 CYS A N 1
ATOM 795 C CA . CYS A 1 101 ? -9.976 -0.517 17.815 1.00 89.50 101 CYS A CA 1
ATOM 796 C C . CYS A 1 101 ? -8.612 0.161 17.594 1.00 89.50 101 CYS A C 1
ATOM 798 O O . CYS A 1 101 ? -8.254 0.522 16.467 1.00 89.50 101 CYS A O 1
ATOM 800 N N . ASP A 1 102 ? -7.828 0.272 18.666 1.00 84.81 102 ASP A N 1
ATOM 801 C CA . ASP A 1 102 ? -6.509 0.914 18.650 1.00 84.81 102 ASP A CA 1
ATOM 802 C C . ASP A 1 102 ? -5.394 0.017 18.097 1.00 84.81 102 ASP A C 1
ATOM 804 O O . ASP A 1 102 ? -4.393 0.522 17.593 1.00 84.81 102 ASP A O 1
ATOM 808 N N . PHE A 1 103 ? -5.590 -1.303 18.120 1.00 85.25 103 PHE A N 1
ATOM 809 C CA . PHE A 1 103 ? -4.565 -2.299 17.781 1.00 85.25 103 PHE A CA 1
ATOM 810 C C . PHE A 1 103 ? -4.669 -2.840 16.346 1.00 85.25 103 PHE A C 1
ATOM 812 O O . PHE A 1 103 ? -3.777 -3.545 15.882 1.00 85.25 103 PHE A O 1
ATOM 819 N N . CYS A 1 104 ? -5.737 -2.512 15.611 1.00 85.62 104 CYS A N 1
ATOM 820 C CA . CYS A 1 104 ? -5.877 -2.918 14.211 1.00 85.62 104 CYS A CA 1
ATOM 821 C C . CYS A 1 104 ? -4.924 -2.133 13.297 1.00 85.62 104 CYS A C 1
ATOM 823 O O . CYS A 1 104 ? -4.88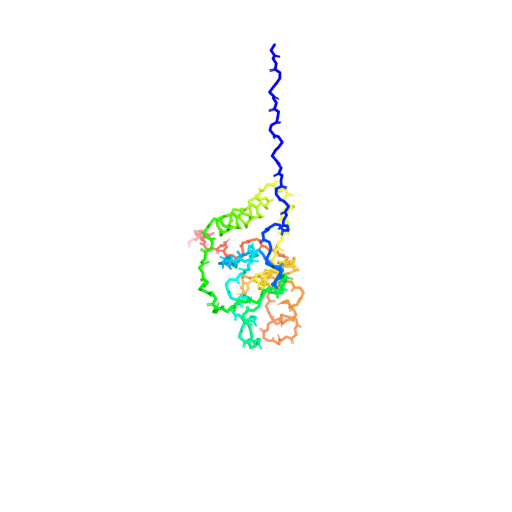6 -0.904 13.330 1.00 85.62 104 CYS A O 1
ATOM 825 N N . THR A 1 105 ? -4.250 -2.845 12.395 1.00 76.19 105 THR A N 1
ATOM 826 C CA . THR A 1 105 ? -3.283 -2.288 11.432 1.00 76.19 105 THR A CA 1
ATOM 827 C C . THR A 1 105 ? -3.915 -1.705 10.157 1.00 76.19 105 THR A C 1
ATOM 829 O O . THR A 1 105 ? -3.167 -1.256 9.307 1.00 76.19 105 THR A O 1
ATOM 832 N N . TYR A 1 106 ? -5.256 -1.648 10.071 1.00 71.81 106 TYR A N 1
ATOM 833 C CA . TYR A 1 106 ? -6.137 -1.287 8.933 1.00 71.81 106 TYR A CA 1
ATOM 834 C C . TYR A 1 106 ? -6.696 -2.478 8.110 1.00 71.81 106 TYR A C 1
ATOM 836 O O . TYR A 1 106 ? -5.966 -3.432 7.855 1.00 71.81 106 TYR A O 1
ATOM 844 N N . PRO A 1 107 ? -7.988 -2.438 7.694 1.00 68.75 107 PRO A N 1
ATOM 845 C CA . PRO A 1 107 ? -9.012 -1.484 8.132 1.00 68.75 107 PRO A CA 1
ATOM 846 C C . PRO A 1 107 ? -9.282 -1.625 9.639 1.00 68.75 107 PRO A C 1
ATOM 848 O O . PRO A 1 107 ? -9.219 -2.716 10.207 1.00 68.75 107 PRO A O 1
ATOM 851 N N . LYS A 1 108 ? -9.528 -0.502 10.324 1.00 78.38 108 LYS A N 1
ATOM 852 C CA . LYS A 1 108 ? -9.811 -0.540 11.762 1.00 78.38 108 LYS A CA 1
ATOM 853 C C . LYS A 1 108 ? -11.207 -1.110 11.999 1.00 78.38 108 LYS A C 1
ATOM 855 O O . LYS A 1 108 ? -12.183 -0.610 11.448 1.00 78.38 108 LYS A O 1
ATOM 860 N N . SER A 1 109 ? -11.292 -2.133 12.843 1.00 84.50 109 SER A N 1
ATOM 861 C CA . SER A 1 109 ? -12.570 -2.708 13.270 1.00 84.50 109 SER A CA 1
ATOM 862 C C . SER A 1 109 ? -13.241 -1.827 14.327 1.00 84.50 109 SER A C 1
ATOM 864 O O . SER A 1 109 ? -12.550 -1.159 15.103 1.00 84.50 109 SER A O 1
ATOM 866 N N . ARG A 1 110 ? -14.581 -1.828 14.377 1.00 88.00 110 ARG A N 1
ATOM 867 C CA . ARG A 1 110 ? -15.345 -1.150 15.438 1.00 88.00 110 ARG A CA 1
ATOM 868 C C . ARG A 1 110 ? -14.965 -1.747 16.798 1.00 88.00 110 ARG A C 1
ATOM 870 O O . ARG A 1 110 ? -14.819 -2.964 16.922 1.00 88.00 110 ARG A O 1
ATOM 877 N N . ALA A 1 111 ? -14.778 -0.895 17.798 1.00 91.38 111 ALA A N 1
ATOM 878 C CA . ALA A 1 111 ? -14.552 -1.342 19.162 1.00 91.38 111 ALA A CA 1
ATOM 879 C C . ALA A 1 111 ? -15.866 -1.837 19.780 1.00 91.38 111 ALA A C 1
ATOM 881 O O . ALA A 1 111 ? -16.912 -1.219 19.599 1.00 91.38 111 ALA A O 1
ATOM 882 N N . LEU A 1 112 ? -15.797 -2.944 20.515 1.00 89.88 112 LEU A N 1
ATOM 883 C CA . LEU A 1 112 ? -16.908 -3.465 21.311 1.00 89.88 112 LEU A CA 1
ATOM 884 C C . LEU A 1 112 ? -16.848 -2.953 22.750 1.00 89.88 112 LEU A C 1
ATOM 886 O O . LEU A 1 112 ? -17.888 -2.690 23.347 1.00 89.88 112 LEU A O 1
ATOM 890 N N . LYS A 1 113 ? -15.634 -2.800 23.296 1.00 89.81 113 LYS A N 1
ATOM 891 C CA . LYS A 1 113 ? -15.381 -2.292 24.649 1.00 89.81 113 LYS A CA 1
ATOM 892 C C . LYS A 1 113 ? -14.096 -1.468 24.708 1.00 89.81 113 LYS A C 1
ATOM 894 O O . LYS A 1 113 ? -13.192 -1.646 23.885 1.00 89.81 113 LYS A O 1
ATOM 899 N N . SER A 1 114 ? -14.015 -0.608 25.716 1.00 91.56 114 SER A N 1
ATOM 900 C CA . SER A 1 114 ? -12.786 0.063 26.139 1.00 91.56 114 SER A CA 1
ATOM 901 C C . SER A 1 114 ? -12.379 -0.412 27.529 1.00 91.56 114 SER A C 1
ATOM 903 O O . SER A 1 114 ? -13.233 -0.663 28.371 1.00 91.56 114 SER A O 1
ATOM 905 N N . CYS A 1 115 ? -11.078 -0.517 27.774 1.00 89.88 115 CYS A N 1
ATOM 906 C CA . CYS A 1 115 ? -10.523 -0.855 29.085 1.00 89.88 115 CYS A CA 1
ATOM 907 C C . CYS A 1 115 ? -10.029 0.419 29.773 1.00 89.88 115 CYS A C 1
ATOM 909 O O . CYS A 1 115 ? -9.228 1.147 29.177 1.00 89.88 115 CYS A O 1
ATOM 911 N N . GLN A 1 116 ? -10.462 0.682 31.007 1.00 88.31 116 GLN A N 1
ATOM 912 C CA . GLN A 1 116 ? -10.037 1.872 31.756 1.00 88.31 116 GLN A CA 1
ATOM 913 C C . GLN A 1 116 ? -8.555 1.816 32.140 1.00 88.31 116 GLN A C 1
ATOM 915 O O . GLN A 1 116 ? -7.851 2.823 32.088 1.00 88.31 116 GLN A O 1
ATOM 920 N N . GLU A 1 117 ? -8.063 0.626 32.457 1.00 90.25 117 GLU A N 1
ATOM 921 C CA . GLU A 1 117 ? -6.698 0.368 32.892 1.00 90.25 117 GLU A CA 1
ATOM 922 C C . GLU A 1 117 ? -5.721 0.438 31.708 1.00 90.25 117 GLU A C 1
ATOM 924 O O . GLU A 1 117 ? -4.646 1.025 31.818 1.00 90.25 117 GLU A O 1
ATOM 929 N N . CYS A 1 118 ? -6.108 -0.083 30.536 1.00 86.69 118 CYS A N 1
ATOM 930 C CA . CYS A 1 118 ? -5.294 -0.010 29.314 1.00 86.69 118 CYS A CA 1
ATOM 931 C C . CYS A 1 118 ? -5.496 1.293 28.528 1.00 86.69 118 CYS A C 1
ATOM 933 O O . CYS A 1 118 ? -4.759 1.549 27.575 1.00 86.69 118 CYS A O 1
ATOM 935 N N . GLN A 1 119 ? -6.516 2.082 28.878 1.00 87.69 119 GLN A N 1
ATOM 936 C CA . GLN A 1 119 ? -6.901 3.323 28.197 1.00 87.69 119 GLN A CA 1
ATOM 937 C C . GLN A 1 119 ? -7.018 3.159 26.674 1.00 87.69 119 GLN A C 1
ATOM 939 O O . GLN A 1 119 ? -6.617 4.036 25.909 1.00 87.69 119 GLN A O 1
ATOM 944 N N . SER A 1 120 ? -7.526 2.004 26.248 1.00 88.06 120 SER A N 1
ATOM 945 C CA . SER A 1 120 ? -7.563 1.583 24.847 1.00 88.06 120 SER A CA 1
ATOM 946 C C . SER A 1 120 ? -8.894 0.914 24.518 1.00 88.06 120 SER A C 1
ATOM 948 O O . SER A 1 120 ? -9.599 0.429 25.408 1.00 88.06 120 SER A O 1
ATOM 950 N N . SER A 1 121 ? -9.231 0.888 23.233 1.00 92.00 121 SER A N 1
ATOM 951 C CA . SER A 1 121 ? -10.468 0.330 22.691 1.00 92.00 121 SER A CA 1
ATOM 952 C C . SER A 1 121 ? -10.195 -0.889 21.811 1.00 92.00 121 SER A C 1
ATOM 954 O O . SER A 1 121 ? -9.251 -0.917 21.013 1.00 92.00 121 SER A O 1
ATOM 956 N N . PHE A 1 122 ? -11.045 -1.909 21.931 1.00 91.06 122 PHE A N 1
ATOM 957 C CA . PHE A 1 122 ? -10.789 -3.244 21.389 1.00 91.06 122 PHE A CA 1
ATOM 958 C C . PHE A 1 122 ? -11.955 -3.744 20.534 1.00 91.06 122 PHE A C 1
ATOM 960 O O . PHE A 1 122 ? -13.113 -3.682 20.947 1.00 91.06 1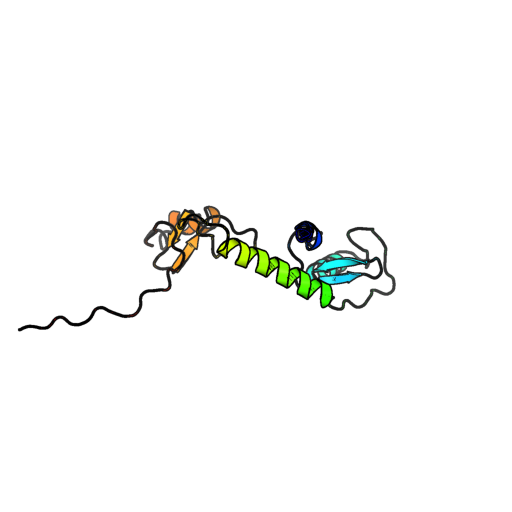22 PHE A O 1
ATOM 967 N N . CYS A 1 123 ? -11.653 -4.265 19.343 1.00 91.94 123 CYS A N 1
ATOM 968 C CA . CYS A 1 123 ? -12.568 -5.135 18.599 1.00 91.94 123 CYS A CA 1
ATOM 969 C C . CYS A 1 123 ? -12.574 -6.538 19.217 1.00 91.94 123 CYS A C 1
ATOM 971 O O . CYS A 1 123 ? -11.726 -6.837 20.050 1.00 91.94 123 CYS A O 1
ATOM 973 N N . GLU A 1 124 ? -13.477 -7.414 18.783 1.00 91.38 124 GLU A N 1
ATOM 974 C CA . GLU A 1 124 ? -13.647 -8.765 19.343 1.00 91.38 124 GLU A CA 1
ATOM 975 C C . GLU A 1 124 ? -12.328 -9.538 19.522 1.00 91.38 124 GLU A C 1
ATOM 977 O O . GLU A 1 124 ? -12.015 -9.986 20.624 1.00 91.38 124 GLU A O 1
ATOM 982 N N . SER A 1 125 ? -11.499 -9.603 18.476 1.00 90.75 125 SER A N 1
ATOM 983 C CA . SER A 1 125 ? -10.217 -10.322 18.509 1.00 90.75 125 SER A CA 1
ATOM 984 C C . SER A 1 125 ? -9.220 -9.764 19.527 1.00 90.75 125 SER A C 1
ATOM 986 O O . SER A 1 125 ? -8.492 -10.523 20.158 1.00 90.75 125 SER A O 1
ATOM 988 N N . HIS A 1 126 ? -9.179 -8.440 19.694 1.00 92.38 126 HIS A N 1
ATOM 989 C CA . HIS A 1 126 ? -8.280 -7.777 20.638 1.00 92.38 126 HIS A CA 1
ATOM 990 C C . HIS A 1 126 ? -8.901 -7.642 22.037 1.00 92.38 126 HIS A C 1
ATOM 992 O O . HIS A 1 126 ? -8.184 -7.350 22.988 1.00 92.38 126 HIS A O 1
ATOM 998 N N . LEU A 1 127 ? -10.212 -7.874 22.173 1.00 93.88 127 LEU A N 1
ATOM 999 C CA . LEU A 1 127 ? -10.928 -7.927 23.445 1.00 93.88 127 LEU A CA 1
ATOM 1000 C C . LEU A 1 127 ? -10.815 -9.309 24.094 1.00 93.88 127 LEU A C 1
ATOM 1002 O O . LEU A 1 127 ? -10.777 -9.396 25.315 1.00 93.88 127 LEU A O 1
ATOM 1006 N N . ALA A 1 128 ? -10.721 -10.378 23.297 1.00 91.81 128 ALA A N 1
ATOM 1007 C CA . ALA A 1 128 ? -10.642 -11.754 23.787 1.00 91.81 128 ALA A CA 1
ATOM 1008 C C . ALA A 1 128 ? -9.626 -11.965 24.934 1.00 91.81 128 ALA A C 1
ATOM 1010 O O . ALA A 1 128 ? -10.008 -12.594 25.921 1.00 91.81 128 ALA A O 1
ATOM 1011 N N . PRO A 1 129 ? -8.400 -11.397 24.909 1.00 89.44 129 PRO A N 1
ATOM 1012 C CA . PRO A 1 129 ? -7.458 -11.505 26.026 1.00 89.44 129 PRO A CA 1
ATOM 1013 C C . PRO A 1 129 ? -8.005 -10.986 27.364 1.00 89.44 129 PRO A C 1
ATOM 1015 O O . PRO A 1 129 ? -7.741 -11.588 28.401 1.00 89.44 129 PRO A O 1
ATOM 1018 N N . HIS A 1 130 ? -8.816 -9.923 27.350 1.00 90.00 130 HIS A N 1
ATOM 1019 C CA . HIS A 1 130 ? -9.463 -9.389 28.554 1.00 90.00 130 HIS A CA 1
ATOM 1020 C C . HIS A 1 130 ? -10.546 -10.306 29.120 1.00 90.00 130 HIS A C 1
ATOM 1022 O O . HIS A 1 130 ? -10.953 -10.131 30.260 1.00 90.00 130 HIS A O 1
ATOM 1028 N N . LEU A 1 131 ? -11.029 -11.274 28.341 1.00 87.94 131 LEU A N 1
ATOM 1029 C CA . LEU A 1 131 ? -12.075 -12.200 28.766 1.00 87.94 131 LEU A CA 1
ATOM 1030 C C . LEU A 1 131 ? -11.524 -13.562 29.189 1.00 87.94 131 LEU A C 1
ATOM 1032 O O . LEU A 1 131 ? -12.229 -14.301 29.866 1.00 87.94 131 LEU A O 1
ATOM 1036 N N . ILE A 1 132 ? -10.295 -13.914 28.799 1.00 88.12 132 ILE A N 1
ATOM 1037 C CA . ILE A 1 132 ? -9.751 -15.273 28.980 1.00 88.12 132 ILE A CA 1
ATOM 1038 C C . ILE A 1 132 ? -8.497 -15.345 29.852 1.00 88.12 132 ILE A C 1
ATOM 1040 O O . ILE A 1 132 ? -8.179 -16.428 30.328 1.00 88.12 132 ILE A O 1
ATOM 1044 N N . ILE A 1 133 ? -7.760 -14.243 30.031 1.00 88.12 133 ILE A N 1
ATOM 1045 C CA . ILE A 1 133 ? -6.516 -14.248 30.809 1.00 88.12 133 ILE A CA 1
ATOM 1046 C C . ILE A 1 133 ? -6.804 -13.726 32.221 1.00 88.12 133 ILE A C 1
ATOM 1048 O O . ILE A 1 133 ? -7.257 -12.592 32.371 1.00 88.12 133 ILE A O 1
ATOM 1052 N N . ASP A 1 134 ? -6.501 -14.528 33.246 1.00 83.69 134 ASP A N 1
ATOM 1053 C CA . ASP A 1 134 ? -6.840 -14.264 34.657 1.00 83.69 134 ASP A CA 1
ATOM 1054 C C . ASP A 1 134 ? -6.438 -12.863 35.152 1.00 83.69 134 ASP A C 1
ATOM 1056 O O . ASP A 1 134 ? -7.173 -12.226 35.904 1.00 83.69 134 ASP A O 1
ATOM 1060 N N . ASN A 1 135 ? -5.286 -12.340 34.716 1.00 86.06 135 ASN A N 1
ATOM 1061 C CA . ASN A 1 135 ? -4.814 -11.013 35.122 1.00 86.06 135 ASN A CA 1
ATOM 1062 C C . ASN A 1 135 ? -5.480 -9.849 34.367 1.00 86.06 135 ASN A C 1
ATOM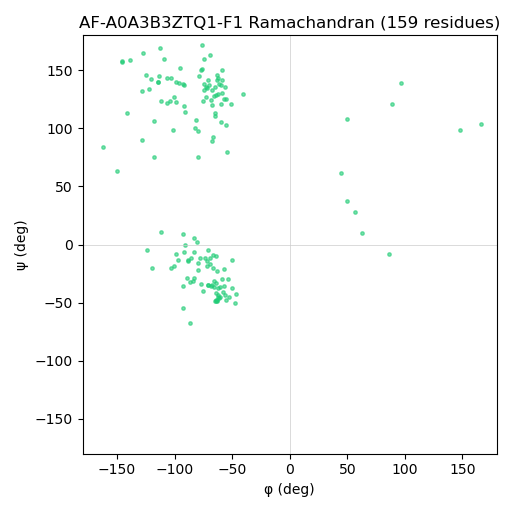 1064 O O . ASN A 1 135 ? -5.349 -8.713 34.810 1.00 86.06 135 ASN A O 1
ATOM 1068 N N . LEU A 1 136 ? -6.145 -10.106 33.237 1.00 84.50 136 LEU A N 1
ATOM 1069 C CA . LEU A 1 136 ? -6.833 -9.090 32.432 1.00 84.50 136 LEU A CA 1
ATOM 1070 C C . LEU A 1 136 ? -8.353 -9.113 32.623 1.00 84.50 136 LEU A C 1
ATOM 1072 O O . LEU A 1 136 ? -9.002 -8.107 32.349 1.00 84.50 136 LEU A O 1
ATOM 1076 N N . GLN A 1 137 ? -8.916 -10.219 33.115 1.00 86.88 137 GLN A N 1
ATOM 1077 C CA . GLN A 1 137 ? -10.338 -10.332 33.466 1.00 86.88 137 GLN A CA 1
ATOM 1078 C C . GLN A 1 137 ? -10.761 -9.387 34.595 1.00 86.88 137 GLN A C 1
ATOM 1080 O O . GLN A 1 137 ? -11.938 -9.057 34.719 1.00 86.88 137 GLN A O 1
ATOM 1085 N N . THR A 1 138 ? -9.810 -8.942 35.415 1.00 87.81 138 THR A N 1
ATOM 1086 C CA . THR A 1 138 ? -10.040 -7.958 36.479 1.00 87.81 138 THR A CA 1
ATOM 1087 C C . THR A 1 138 ? -10.124 -6.526 35.957 1.00 87.81 138 THR A C 1
ATOM 1089 O O . THR A 1 138 ? -10.515 -5.637 36.711 1.00 87.81 138 THR A O 1
ATOM 1092 N N . HIS A 1 139 ? -9.758 -6.284 34.695 1.00 91.25 139 HIS A N 1
ATOM 1093 C CA . HIS A 1 139 ? -9.836 -4.959 34.100 1.00 91.25 139 HIS A CA 1
ATOM 1094 C C . HIS A 1 139 ? -11.286 -4.541 33.847 1.00 91.25 139 HIS A C 1
ATOM 1096 O O . HIS A 1 139 ? -12.127 -5.319 33.390 1.00 91.25 139 HIS A O 1
ATOM 1102 N N . THR A 1 140 ? -11.563 -3.264 34.076 1.00 90.62 140 THR A N 1
ATOM 1103 C CA . THR A 1 140 ? -12.887 -2.677 33.929 1.00 90.62 140 THR A CA 1
ATOM 1104 C C . THR A 1 140 ? -13.163 -2.356 32.463 1.00 90.62 140 THR A C 1
ATOM 1106 O O . THR A 1 140 ? -12.636 -1.395 31.893 1.00 90.62 140 THR A O 1
ATOM 1109 N N . LEU A 1 141 ? -14.035 -3.156 31.847 1.00 91.38 141 LEU A N 1
ATOM 1110 C CA . LEU A 1 141 ? -14.498 -2.954 30.477 1.00 91.38 141 LEU A CA 1
ATOM 1111 C C . LEU A 1 141 ? -15.776 -2.109 30.446 1.00 91.38 141 LEU A C 1
ATOM 1113 O O . LEU A 1 141 ? -16.823 -2.513 30.950 1.00 91.38 141 LEU A O 1
ATOM 1117 N N . VAL A 1 142 ? -15.704 -0.953 29.792 1.00 89.19 142 VAL A N 1
ATOM 1118 C CA . VAL A 1 142 ? -16.825 -0.024 29.589 1.00 89.19 142 VAL A CA 1
ATOM 1119 C C . VAL A 1 142 ? -17.214 0.056 28.117 1.00 89.19 142 VAL A C 1
ATOM 1121 O O . VAL A 1 142 ? -16.511 -0.465 27.243 1.00 89.19 142 VAL A O 1
ATOM 1124 N N . ASP A 1 143 ? -18.350 0.691 27.831 1.00 86.81 143 ASP A N 1
ATOM 1125 C CA . ASP A 1 143 ? -18.723 0.984 26.449 1.00 86.81 143 ASP A CA 1
ATOM 1126 C C . ASP A 1 143 ? -17.661 1.851 25.765 1.00 86.81 143 ASP A C 1
ATOM 1128 O O . ASP A 1 143 ? -16.964 2.609 26.442 1.00 86.81 143 ASP A O 1
ATOM 1132 N N . PRO A 1 144 ? -17.483 1.724 24.442 1.00 87.69 144 PRO A N 1
ATOM 1133 C CA . PRO A 1 144 ? -16.362 2.355 23.768 1.00 87.69 144 PRO A CA 1
ATOM 1134 C C . PRO A 1 144 ? -16.334 3.885 23.927 1.00 87.69 144 PRO A C 1
ATOM 1136 O O . PRO A 1 144 ? -17.322 4.561 23.646 1.00 87.69 144 PRO A O 1
ATOM 1139 N N . GLN A 1 145 ? -15.189 4.457 24.322 1.00 80.50 145 GLN A N 1
ATOM 1140 C CA . GLN A 1 145 ? -15.037 5.909 24.528 1.00 80.50 145 GLN A CA 1
ATOM 1141 C C . GLN A 1 145 ? -13.923 6.510 23.659 1.00 80.50 145 GLN A C 1
ATOM 1143 O O . GLN A 1 145 ? -12.807 6.000 23.620 1.00 80.50 145 GLN A O 1
ATOM 1148 N N . ARG A 1 146 ? -14.191 7.654 23.001 1.00 63.03 146 ARG A N 1
ATOM 1149 C CA . ARG A 1 146 ? -13.230 8.317 22.087 1.00 63.03 146 ARG A CA 1
ATOM 1150 C C . ARG A 1 146 ? -12.008 8.946 22.773 1.00 63.03 146 ARG A C 1
ATOM 1152 O O . ARG A 1 146 ? -11.086 9.328 22.068 1.00 63.03 146 ARG A O 1
ATOM 1159 N N . ASN A 1 147 ? -11.986 9.067 24.106 1.00 56.69 147 ASN A N 1
ATOM 1160 C CA . ASN A 1 147 ? -10.955 9.809 24.846 1.00 56.69 147 ASN A CA 1
ATOM 1161 C C . ASN A 1 147 ? -10.704 9.241 26.259 1.00 56.69 147 ASN A C 1
ATOM 1163 O O . ASN A 1 147 ? -10.895 9.945 27.250 1.00 56.69 147 ASN A O 1
ATOM 1167 N N . LEU A 1 148 ? -10.223 7.998 26.385 1.00 57.84 148 LEU A N 1
ATOM 1168 C CA . LEU A 1 148 ? -9.855 7.442 27.705 1.00 57.84 148 LEU A CA 1
ATOM 1169 C C . LEU A 1 148 ? -8.689 8.179 28.398 1.00 57.84 148 LEU A C 1
ATOM 1171 O O . LEU A 1 148 ? -8.449 7.967 29.581 1.00 57.84 148 LEU A O 1
ATOM 1175 N N . LYS A 1 149 ? -7.991 9.087 27.698 1.00 49.25 149 LYS A N 1
ATOM 1176 C CA . LYS A 1 149 ? -6.896 9.907 28.248 1.00 49.25 149 LYS A CA 1
ATOM 1177 C C . LYS A 1 149 ? -7.295 11.281 28.802 1.00 49.25 149 LYS A C 1
ATOM 1179 O O . LYS A 1 149 ? -6.408 12.061 29.136 1.00 49.25 149 LYS A O 1
ATOM 1184 N N . CYS A 1 150 ? -8.580 11.614 28.933 1.00 38.34 150 CYS A N 1
ATOM 1185 C CA . CYS A 1 150 ? -8.980 12.954 29.379 1.00 38.34 150 CYS A CA 1
ATOM 1186 C C . CYS A 1 150 ? -9.762 12.953 30.699 1.00 38.34 150 CYS A C 1
ATOM 1188 O O . CYS A 1 150 ? -10.962 13.175 30.680 1.00 38.34 150 CYS A O 1
ATOM 1190 N N . MET A 1 151 ? -9.068 12.745 31.830 1.00 31.86 151 MET A N 1
ATOM 1191 C CA . MET A 1 151 ? -9.361 13.371 33.136 1.00 31.86 151 MET A CA 1
ATOM 1192 C C . MET A 1 151 ? -8.142 13.263 34.071 1.00 31.86 151 MET A C 1
ATOM 1194 O O . MET A 1 151 ? -8.076 12.403 34.941 1.00 31.86 151 MET A O 1
ATOM 1198 N N . VAL A 1 152 ? -7.188 14.189 33.948 1.00 37.94 152 VAL A N 1
ATOM 1199 C CA . VAL A 1 152 ? -6.438 14.657 35.124 1.00 37.94 152 VAL A CA 1
ATOM 1200 C C . VAL A 1 152 ? -6.499 16.174 35.128 1.00 37.94 152 VAL A C 1
ATOM 1202 O O . VAL A 1 152 ? -5.697 16.849 34.491 1.00 37.94 152 VAL A O 1
ATOM 1205 N N . SER A 1 153 ? -7.526 16.706 35.783 1.00 40.00 153 SER A N 1
ATOM 1206 C CA . SER A 1 153 ? -7.444 17.857 36.691 1.00 40.00 153 SER A CA 1
ATOM 1207 C C . SER A 1 153 ? -8.849 18.386 36.974 1.00 40.00 153 SER A C 1
ATOM 1209 O O . SER A 1 153 ? -9.444 19.069 36.146 1.00 40.00 153 SER A O 1
ATOM 1211 N N . ARG A 1 154 ? -9.346 18.070 38.177 1.00 34.69 154 ARG A N 1
ATOM 1212 C CA . ARG A 1 154 ? -10.102 18.937 39.105 1.00 34.69 154 ARG A CA 1
ATOM 1213 C C . ARG A 1 154 ? -11.113 18.118 39.905 1.00 34.69 154 ARG A C 1
ATOM 1215 O O . ARG A 1 154 ? -12.255 17.954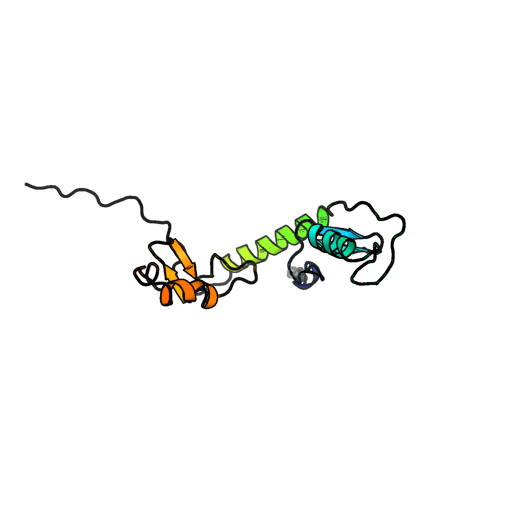 39.499 1.00 34.69 154 ARG A O 1
ATOM 1222 N N . THR A 1 155 ? -10.728 17.776 41.125 1.00 32.06 155 THR A N 1
ATOM 1223 C CA . THR A 1 155 ? -11.629 17.962 42.263 1.00 32.06 155 THR A CA 1
ATOM 1224 C C . THR A 1 155 ? -10.955 18.942 43.212 1.00 32.06 155 THR A C 1
ATOM 1226 O O . THR A 1 155 ? -9.936 18.655 43.833 1.00 32.06 155 THR A O 1
ATOM 1229 N N . ASN A 1 156 ? -11.497 20.160 43.220 1.00 33.69 156 ASN A N 1
ATOM 1230 C CA . ASN A 1 156 ? -11.231 21.167 44.231 1.00 33.69 156 ASN A CA 1
ATOM 1231 C C . ASN A 1 156 ? -11.773 20.669 45.577 1.00 33.69 156 ASN A C 1
ATOM 1233 O O . ASN A 1 156 ? -12.904 20.203 45.644 1.00 33.69 156 ASN A O 1
ATOM 1237 N N . ILE A 1 157 ? -10.949 20.845 46.609 1.00 36.47 157 ILE A N 1
ATOM 1238 C CA . ILE A 1 157 ? -11.295 21.469 47.889 1.00 36.47 157 ILE A CA 1
ATOM 1239 C C . ILE A 1 157 ? -12.578 20.948 48.566 1.00 36.47 157 ILE A C 1
ATOM 1241 O O . ILE A 1 157 ? -13.689 21.347 48.227 1.00 36.47 157 ILE A O 1
ATOM 1245 N N . SER A 1 158 ? -12.401 20.192 49.651 1.00 31.81 158 SER A N 1
ATOM 1246 C CA . SER A 1 158 ? -13.328 20.255 50.786 1.00 31.81 158 SER A CA 1
ATOM 1247 C C . SER A 1 158 ? -12.807 21.316 51.761 1.00 31.81 158 SER A C 1
ATOM 1249 O O . SER A 1 158 ? -11.714 21.169 52.303 1.00 31.81 158 SER A O 1
ATOM 1251 N N . VAL A 1 159 ? -13.561 22.408 51.923 1.00 36.81 159 VAL A N 1
ATOM 1252 C CA . VAL A 1 159 ? -13.437 23.344 53.053 1.00 36.81 159 VAL A CA 1
ATOM 1253 C C . VAL A 1 159 ? -14.470 22.948 54.113 1.00 36.81 159 VAL A C 1
ATOM 1255 O O . VAL A 1 159 ? -15.553 22.486 53.749 1.00 36.81 159 VAL A O 1
ATOM 1258 N N . TYR A 1 160 ? -14.133 23.270 55.367 1.00 32.59 160 TYR A N 1
ATOM 1259 C CA . TYR A 1 160 ? -14.915 23.289 56.616 1.00 32.59 160 TYR A CA 1
ATOM 1260 C C . TYR A 1 160 ? -14.908 21.950 57.376 1.00 32.59 160 TYR A C 1
ATOM 1262 O O . TYR A 1 160 ? -15.296 20.927 56.827 1.00 32.59 160 TYR A O 1
ATOM 1270 N N . VAL A 1 161 ? -14.445 21.869 58.631 1.00 38.53 161 VAL A N 1
ATOM 1271 C CA . VAL A 1 161 ? -14.398 22.850 59.741 1.00 38.53 161 VAL A CA 1
ATOM 1272 C C . VAL A 1 161 ? -13.043 22.817 60.445 1.00 38.53 161 VAL A C 1
ATOM 1274 O O . VAL A 1 161 ? -12.510 21.699 60.614 1.00 38.53 161 VAL A O 1
#

pLDDT: mean 77.84, std 20.92, range [31.81, 98.19]

Sequence (161 aa):
IAAPKEANTTKLSEDQFLCSICLDVFTDPVTLPCGHNFCKTCIHHHWSIQATSQCPYCKQVFNPKPDLKINIFISEMAGQFRQSKLTNSSQRQTNPEEVFCDFCTYPKSRALKSCQECQSSFCESHLAPHLIIDNLQTHTLVDPQRNLKCMVSRTNISVYV

Solvent-accessible surface area (backbone atoms only — not comparable to full-atom values): 10094 Å² total; per-residue (Å²): 136,83,79,81,80,78,78,82,76,76,76,79,61,78,72,81,41,40,12,87,82,81,71,40,68,36,56,61,21,22,63,46,98,86,70,54,60,32,20,46,67,58,53,52,50,53,42,70,76,36,99,51,48,51,40,90,82,85,60,54,72,43,86,73,72,77,85,87,54,68,35,62,70,61,35,50,54,32,45,52,49,56,46,45,59,58,50,50,60,68,66,42,87,61,64,96,69,82,30,56,20,73,82,50,93,66,84,61,44,63,28,70,30,16,32,69,84,73,50,43,30,20,19,70,84,70,37,45,56,42,75,71,37,82,87,38,51,77,52,57,73,41,74,44,62,94,58,68,84,74,84,91,85,84,84,79,81,90,79,88,133

InterPro domains:
  IPR001841 Zinc finger, RING-type [PS50089] (19-59)
  IPR001841 Zinc finger, RING-type [SM00184] (19-58)
  IPR013083 Zinc finger, RING/FYVE/PHD-type [G3DSA:3.30.40.10] (2-73)
  IPR017907 Zinc finger, RING-type, conserved site [PS00518] (34-43)
  IPR027370 Zinc finger, RING-type, eukaryotic [PF13445] (19-56)
  IPR051051 E3 ubiquitin-protein ligase TRIM/RNF [PTHR25465] (14-150)

Organism: NCBI:txid409849